Protein AF-A0A2V6UB58-F1 (afdb_monomer)

Foldseek 3Di:
DDDDDDDDDDDDDDDDDDDDDDDDDDDDDPDDPPDDPPFQKAKEKEKELPAAAWAWAAQDAPHHTDTAHSVRLQVSVVVVCVVVVNVLRYHGYYDDQPPRDHHDGKMKMFMFGDADVPGDGDPDTPDMDICDVNQNVDNHSCCSVPVRRPPDPPPPPPDD

Secondary structure (DSSP, 8-state):
----------------------------------PPP---EEEEEEE-SSS---EEEESSTTSPEEEE-HHHHHHHHHHHHHHHT-TTTEEEEES--S--SSS---EEEEEEEPPPTTSPPP-S-SEEEEESS-GGGSS-TTHHHHTTS-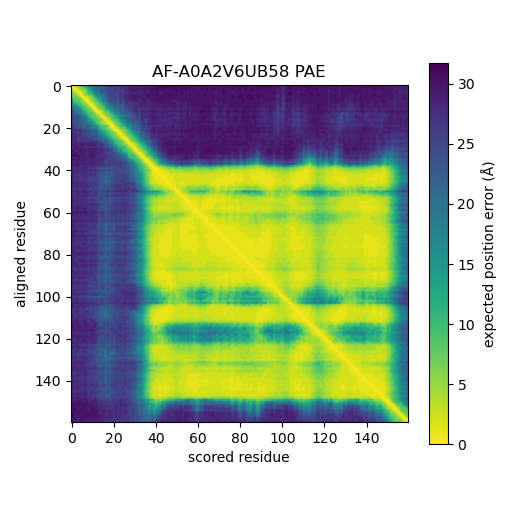----------

pLDDT: mean 75.87, std 22.4, range [31.67, 98.25]

Mean predicted aligned error: 14.1 Å

Radius of gyration: 22.89 Å; Cα contacts (8 Å, |Δi|>4): 238; chains: 1; bounding box: 50×67×71 Å

Nearest PDB structures (foldseek):
  8i78-assembly1_A  TM=2.730E-01  e=4.640E+00  Proteus vulgaris
  5fi9-assembly1_A  TM=2.534E-01  e=8.918E+00  Mus musculus

Sequence (160 aa):
MGGHVGAAFTTRVIEERHDSFGARRASGGVGGHVGAPHVERRLVVTVCPRERGAVVLPVERGGRAARLDAAGVLAALRALVARRGLDDRVHVRDGCAGGCWGAGPNVDVRVYAVATPGERADHVALAWKTYVYSLPTLASLADVIDENLPRARATRRRGR

Structure (mmCIF, N/CA/C/O backbone):
data_AF-A0A2V6UB58-F1
#
_entry.id   AF-A0A2V6UB58-F1
#
loop_
_atom_site.group_PDB
_atom_site.id
_atom_site.type_symbol
_atom_site.label_atom_id
_atom_site.label_alt_id
_atom_site.label_comp_id
_atom_site.label_asym_id
_atom_site.label_entity_id
_atom_site.label_seq_id
_atom_site.pdbx_PDB_ins_code
_atom_site.Cartn_x
_atom_site.Cartn_y
_atom_site.Cartn_z
_atom_site.occupancy
_atom_site.B_iso_or_equiv
_atom_site.auth_seq_id
_atom_site.auth_comp_id
_atom_site.auth_asym_id
_atom_site.auth_atom_id
_atom_site.pdbx_PDB_model_num
ATOM 1 N N . MET A 1 1 ? 28.012 52.882 -32.104 1.00 39.16 1 MET A N 1
ATOM 2 C CA . MET A 1 1 ? 28.071 52.950 -30.625 1.00 39.16 1 MET A CA 1
ATOM 3 C C . MET A 1 1 ? 26.654 52.750 -30.112 1.00 39.16 1 MET A C 1
ATOM 5 O O . MET A 1 1 ? 25.784 53.412 -30.646 1.00 39.16 1 MET A O 1
ATOM 9 N N . GLY A 1 2 ? 26.311 51.868 -29.180 1.00 38.09 2 GLY A N 1
ATOM 10 C CA . GLY A 1 2 ? 27.062 50.917 -28.362 1.00 38.09 2 GLY A CA 1
ATOM 11 C C . GLY A 1 2 ? 26.133 49.741 -28.018 1.00 38.09 2 GLY A C 1
ATOM 12 O O . GLY A 1 2 ? 24.915 49.872 -28.105 1.00 38.09 2 GLY A O 1
ATOM 13 N N . GLY A 1 3 ? 26.721 48.578 -27.742 1.00 37.03 3 GLY A N 1
ATOM 14 C CA . GLY A 1 3 ? 26.004 47.322 -27.535 1.00 37.03 3 GLY A CA 1
ATOM 15 C C . GLY A 1 3 ? 25.755 46.980 -26.069 1.00 37.03 3 GLY A C 1
ATOM 16 O O . GLY A 1 3 ? 26.371 47.550 -25.173 1.00 37.03 3 GLY A O 1
ATOM 17 N N . HIS A 1 4 ? 24.911 45.970 -25.857 1.00 33.88 4 HIS A N 1
ATOM 18 C CA . HIS A 1 4 ? 24.774 45.271 -24.582 1.00 33.88 4 HIS A CA 1
ATOM 19 C C . HIS A 1 4 ? 24.902 43.758 -24.808 1.00 33.88 4 HIS A C 1
ATOM 21 O O . HIS A 1 4 ? 23.979 43.064 -25.218 1.00 33.88 4 HIS A O 1
ATOM 27 N N . VAL A 1 5 ? 26.155 43.341 -24.626 1.00 37.28 5 VAL A N 1
ATOM 28 C CA . VAL A 1 5 ? 26.727 42.064 -24.175 1.00 37.28 5 VAL A CA 1
ATOM 29 C C . VAL A 1 5 ? 25.728 41.034 -23.616 1.00 37.28 5 VAL A C 1
ATOM 31 O O . VAL A 1 5 ? 24.940 41.341 -22.727 1.00 37.28 5 VAL A O 1
ATOM 34 N N . GLY A 1 6 ? 25.822 39.790 -24.105 1.00 37.66 6 GLY A N 1
ATOM 35 C CA . GLY A 1 6 ? 25.056 38.635 -23.625 1.00 37.66 6 GLY A CA 1
ATOM 36 C C . GLY A 1 6 ? 25.651 37.924 -22.401 1.00 37.66 6 GLY A C 1
ATOM 37 O O . GLY A 1 6 ? 26.820 38.109 -22.082 1.00 37.66 6 GLY A O 1
ATOM 38 N N . ALA A 1 7 ? 24.832 37.086 -21.755 1.00 32.03 7 ALA A N 1
ATOM 39 C CA . ALA A 1 7 ? 25.159 35.976 -20.837 1.00 32.03 7 ALA A CA 1
ATOM 40 C C . ALA A 1 7 ? 23.820 35.433 -20.290 1.00 32.03 7 ALA A C 1
ATOM 42 O O . ALA A 1 7 ? 22.883 36.205 -20.141 1.00 32.03 7 ALA A O 1
ATOM 43 N N . ALA A 1 8 ? 23.587 34.184 -19.902 1.00 31.67 8 ALA A N 1
ATOM 44 C CA . ALA A 1 8 ? 24.196 32.871 -20.063 1.00 31.67 8 ALA A CA 1
ATOM 45 C C . ALA A 1 8 ? 23.112 31.896 -19.546 1.00 31.67 8 ALA A C 1
ATOM 47 O O . ALA A 1 8 ? 22.356 32.229 -18.631 1.00 31.67 8 ALA A O 1
ATOM 48 N N . PHE A 1 9 ? 23.029 30.701 -20.126 1.00 43.06 9 PHE A N 1
ATOM 49 C CA . PHE A 1 9 ? 22.252 29.580 -19.592 1.00 43.06 9 PHE A CA 1
ATOM 50 C C . PHE A 1 9 ? 22.509 29.396 -18.088 1.00 43.06 9 PHE A C 1
ATOM 52 O O . PHE A 1 9 ? 23.662 29.217 -17.710 1.00 43.06 9 PHE A O 1
ATOM 59 N N . THR A 1 10 ? 21.467 29.314 -17.253 1.00 33.38 10 THR A N 1
ATOM 60 C CA . THR A 1 10 ? 21.535 28.528 -16.010 1.00 33.38 10 THR A CA 1
ATOM 61 C C . THR A 1 10 ? 20.198 27.845 -15.718 1.00 33.38 10 THR A C 1
ATOM 63 O O . THR A 1 10 ? 19.165 28.465 -15.492 1.00 33.38 10 THR A O 1
ATOM 66 N N . THR A 1 11 ? 20.242 26.518 -15.728 1.00 45.06 11 THR A N 1
ATOM 67 C CA . THR A 1 11 ? 19.356 25.641 -14.966 1.00 45.06 11 THR A CA 1
ATOM 68 C C . THR A 1 11 ? 19.629 25.855 -13.475 1.00 45.06 11 THR A C 1
ATOM 70 O O . THR A 1 11 ? 20.804 25.846 -13.105 1.00 45.06 11 THR A O 1
ATOM 73 N N . ARG A 1 12 ? 18.615 25.943 -12.605 1.00 40.44 12 ARG A N 1
ATOM 74 C CA . ARG A 1 12 ? 18.724 25.418 -11.229 1.00 40.44 12 ARG A CA 1
ATOM 75 C C . ARG A 1 12 ? 17.371 25.327 -10.527 1.00 40.44 12 ARG A C 1
ATOM 77 O O . ARG A 1 12 ? 16.623 26.290 -10.422 1.00 40.44 12 ARG A O 1
ATOM 84 N N . VAL A 1 13 ? 17.120 24.101 -10.085 1.00 37.72 13 VAL A N 1
ATOM 85 C CA . VAL A 1 13 ? 16.117 23.636 -9.130 1.00 37.72 13 VAL A CA 1
ATOM 86 C C . VAL A 1 13 ? 16.121 24.524 -7.887 1.00 37.72 13 VAL A C 1
ATOM 88 O O . VAL A 1 13 ? 17.184 24.863 -7.372 1.00 37.72 13 VAL A O 1
ATOM 91 N N . ILE A 1 14 ? 14.932 24.889 -7.416 1.00 38.91 14 ILE A N 1
ATOM 92 C CA . ILE A 1 14 ? 14.745 25.654 -6.184 1.00 38.91 14 ILE A CA 1
ATOM 93 C C . ILE A 1 14 ? 14.665 24.637 -5.038 1.00 38.91 14 ILE A C 1
ATOM 95 O O . ILE A 1 14 ? 13.638 23.986 -4.850 1.00 38.91 14 ILE A O 1
ATOM 99 N N . GLU A 1 15 ? 15.783 24.453 -4.340 1.00 38.44 15 GLU A N 1
ATOM 100 C CA . GLU A 1 15 ? 15.888 23.736 -3.068 1.00 38.44 15 GLU A CA 1
ATOM 101 C C . GLU A 1 15 ? 15.682 24.712 -1.894 1.00 38.44 15 GLU A C 1
ATOM 103 O O . GLU A 1 15 ? 16.119 25.857 -1.951 1.00 38.44 15 GLU A O 1
ATOM 108 N N . GLU A 1 16 ? 15.012 24.192 -0.860 1.00 44.22 16 GLU A N 1
ATOM 109 C CA . GLU A 1 16 ? 15.058 24.549 0.566 1.00 44.22 16 GLU A CA 1
ATOM 110 C C . GLU A 1 16 ? 14.716 25.983 1.024 1.00 44.22 16 GLU A C 1
ATOM 112 O O . GLU A 1 16 ? 15.401 26.965 0.757 1.00 44.22 16 GLU A O 1
ATOM 117 N N . ARG A 1 17 ? 13.701 26.060 1.897 1.00 51.88 17 ARG A N 1
ATOM 118 C CA . ARG A 1 17 ? 13.599 27.108 2.917 1.00 51.88 17 ARG A CA 1
ATOM 119 C C . ARG A 1 17 ? 13.285 26.477 4.273 1.00 51.88 17 ARG A C 1
ATOM 121 O O . ARG A 1 17 ? 12.123 26.242 4.602 1.00 51.88 17 ARG A O 1
ATOM 128 N N . HIS A 1 18 ? 14.332 26.220 5.052 1.00 56.31 18 HIS A N 1
ATOM 129 C CA . HIS A 1 18 ? 14.255 26.121 6.506 1.00 56.31 18 HIS A CA 1
ATOM 130 C C . HIS A 1 18 ? 14.436 27.522 7.100 1.00 56.31 18 HIS A C 1
ATOM 132 O O . HIS A 1 18 ? 15.482 28.130 6.920 1.00 56.31 18 HIS A O 1
ATOM 138 N N . ASP A 1 19 ? 13.441 28.005 7.843 1.00 45.50 19 ASP A N 1
ATOM 139 C CA . ASP A 1 19 ? 13.571 29.142 8.763 1.00 45.50 19 ASP A CA 1
ATOM 140 C C . ASP A 1 19 ? 12.802 28.775 10.051 1.00 45.50 19 ASP A C 1
ATOM 142 O O . ASP A 1 19 ? 11.604 28.520 9.986 1.00 45.50 19 ASP A O 1
ATOM 146 N N . SER A 1 20 ? 13.430 28.482 11.198 1.00 54.41 20 SER A N 1
ATOM 147 C CA . SER A 1 20 ? 14.262 29.317 12.096 1.00 54.41 20 SER A CA 1
ATOM 148 C C . SER A 1 20 ? 13.443 29.992 13.210 1.00 54.41 20 SER A C 1
ATOM 150 O O . SER A 1 20 ? 12.868 31.038 12.967 1.00 54.41 20 SER A O 1
ATOM 152 N N . PHE A 1 21 ? 13.453 29.426 14.431 1.00 50.03 21 PHE A N 1
ATOM 153 C CA . PHE A 1 21 ? 13.268 30.060 15.765 1.00 50.03 21 PHE A CA 1
ATOM 154 C C . PHE A 1 21 ? 13.668 28.984 16.808 1.00 50.03 21 PHE A C 1
ATOM 156 O O . PHE A 1 21 ? 13.161 27.874 16.746 1.00 50.03 21 PHE A O 1
ATOM 163 N N . GLY A 1 22 ? 14.593 29.115 17.761 1.00 44.69 22 GLY A N 1
ATOM 164 C CA . GLY A 1 22 ? 15.173 30.275 18.425 1.00 44.69 22 GLY A CA 1
ATOM 165 C C . GLY A 1 22 ? 14.910 30.161 19.934 1.00 44.69 22 GLY A C 1
ATOM 166 O O . GLY A 1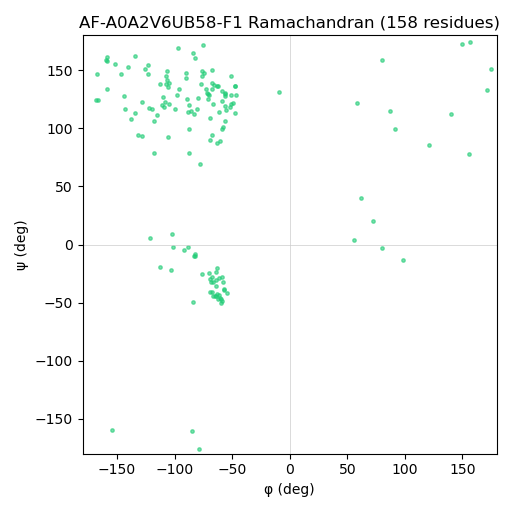 22 ? 13.906 30.687 20.380 1.00 44.69 22 GLY A O 1
ATOM 167 N N . ALA A 1 23 ? 15.761 29.449 20.695 1.00 37.03 23 ALA A N 1
ATOM 168 C CA . ALA A 1 23 ? 16.077 29.692 22.121 1.00 37.03 23 ALA A CA 1
ATOM 169 C C . ALA A 1 23 ? 16.919 28.546 22.719 1.00 37.03 23 ALA A C 1
ATOM 171 O O . ALA A 1 23 ? 16.594 27.369 22.572 1.00 37.03 23 ALA A O 1
ATOM 172 N N . ARG A 1 24 ? 17.994 28.888 23.443 1.00 44.53 24 ARG A N 1
ATOM 173 C CA . ARG A 1 24 ? 18.740 27.964 24.311 1.00 44.53 24 ARG A CA 1
ATOM 174 C C . ARG A 1 24 ? 18.405 28.256 25.781 1.00 44.53 24 ARG A C 1
ATOM 176 O O . ARG A 1 24 ? 18.461 29.412 26.179 1.00 44.53 24 ARG A O 1
ATOM 183 N N . ARG A 1 25 ? 18.242 27.159 26.543 1.00 42.12 25 ARG A N 1
ATOM 184 C CA . ARG A 1 25 ? 18.275 26.957 28.017 1.00 42.12 25 ARG A CA 1
ATOM 185 C C . ARG A 1 25 ? 16.974 27.156 28.816 1.00 42.12 25 ARG A C 1
ATOM 187 O O . ARG A 1 25 ? 16.565 28.276 29.068 1.00 42.12 25 ARG A O 1
ATOM 194 N N . ALA A 1 26 ? 16.494 26.055 29.404 1.00 35.09 26 ALA A N 1
ATOM 195 C CA . ALA A 1 26 ? 16.531 25.832 30.856 1.00 35.09 26 ALA A CA 1
ATOM 196 C C . ALA A 1 26 ? 16.412 24.325 31.162 1.00 35.09 26 ALA A C 1
ATOM 198 O O . ALA A 1 26 ? 15.587 23.625 30.581 1.00 35.09 26 ALA A O 1
ATOM 199 N N . SER A 1 27 ? 17.272 23.825 32.049 1.00 54.00 27 SER A N 1
ATOM 200 C CA . SER A 1 27 ? 17.161 22.497 32.654 1.00 54.00 27 SER A CA 1
ATOM 201 C C . SER A 1 27 ? 15.930 22.452 33.562 1.00 54.00 27 SER A C 1
ATOM 203 O O . SER A 1 27 ? 15.761 23.350 34.382 1.00 54.00 27 SER A O 1
ATOM 205 N N . GLY A 1 28 ? 15.119 21.399 33.468 1.00 44.44 28 GLY A N 1
ATOM 206 C CA . GLY A 1 28 ? 14.049 21.133 34.432 1.00 44.44 28 GLY A CA 1
ATOM 207 C C . GLY A 1 28 ? 12.777 20.628 33.769 1.00 44.44 28 GLY A C 1
ATOM 208 O O . GLY A 1 28 ? 12.106 21.362 33.056 1.00 44.44 28 GLY A O 1
ATOM 209 N N . GLY A 1 29 ? 12.440 19.366 34.021 1.00 37.75 29 GLY A N 1
ATOM 210 C CA . GLY A 1 29 ? 11.173 18.798 33.581 1.00 37.75 29 GLY A CA 1
ATOM 211 C C . GLY A 1 29 ? 11.239 17.289 33.445 1.00 37.75 29 GLY A C 1
ATOM 212 O O . GLY A 1 29 ? 11.332 16.761 32.343 1.00 37.75 29 GLY A O 1
ATOM 213 N N . VAL A 1 30 ? 11.178 16.590 34.576 1.00 53.44 30 VAL A N 1
ATOM 214 C CA . VAL A 1 30 ? 10.763 15.187 34.630 1.00 53.44 30 VAL A CA 1
ATOM 215 C C . VAL A 1 30 ? 9.329 15.093 34.096 1.00 53.44 30 VAL A C 1
ATOM 217 O O . VAL A 1 30 ? 8.359 15.258 34.822 1.00 53.44 30 VAL A O 1
ATOM 220 N N . GLY A 1 31 ? 9.189 14.910 32.788 1.00 37.88 31 GLY A N 1
ATOM 221 C CA . GLY A 1 31 ? 7.903 14.798 32.109 1.00 37.88 31 GLY A CA 1
ATOM 222 C C . GLY A 1 31 ? 7.793 13.433 31.466 1.00 37.88 31 GLY A C 1
ATOM 223 O O . GLY A 1 31 ? 8.015 13.294 30.263 1.00 37.88 31 GLY A O 1
ATOM 224 N N . GLY A 1 32 ? 7.487 12.416 32.277 1.00 44.00 32 GLY A N 1
ATOM 225 C CA . GLY A 1 32 ? 7.063 11.118 31.770 1.00 44.00 32 GLY A CA 1
ATOM 226 C C . GLY A 1 32 ? 5.968 11.351 30.740 1.00 44.00 32 GLY A C 1
ATOM 227 O O . GLY A 1 32 ? 4.977 12.018 31.025 1.00 44.00 32 GLY A O 1
ATOM 228 N N . HIS A 1 33 ? 6.193 10.879 29.518 1.00 43.94 33 HIS A N 1
ATOM 229 C CA . HIS A 1 33 ? 5.215 10.995 28.454 1.00 43.94 33 HIS A CA 1
ATOM 230 C C . HIS A 1 33 ? 4.054 10.100 28.880 1.00 43.94 33 HIS A C 1
ATOM 232 O O . HIS A 1 33 ? 4.103 8.879 28.718 1.00 43.94 33 HIS A O 1
ATOM 238 N N . VAL A 1 34 ? 3.055 10.698 29.530 1.00 47.44 34 VAL A N 1
ATOM 239 C CA . VAL A 1 34 ? 1.748 10.090 29.737 1.00 47.44 34 VAL A CA 1
ATOM 240 C C . VAL A 1 34 ? 1.261 9.798 28.330 1.00 47.44 34 VAL A C 1
ATOM 242 O O . VAL A 1 34 ? 0.950 10.716 27.574 1.00 47.44 34 VAL A O 1
ATOM 245 N N . GLY A 1 35 ? 1.381 8.528 27.939 1.00 42.50 35 GLY A N 1
ATOM 246 C CA . GLY A 1 35 ? 1.158 8.086 26.575 1.00 42.50 35 GLY A CA 1
ATOM 247 C C . GLY A 1 35 ? -0.197 8.587 26.116 1.00 42.50 35 GLY A C 1
ATOM 248 O O . GLY A 1 35 ? -1.214 8.234 26.714 1.00 42.50 35 GLY A O 1
ATOM 249 N N . ALA A 1 36 ? -0.200 9.419 25.073 1.00 44.38 36 ALA A N 1
ATOM 250 C CA . ALA A 1 36 ? -1.422 9.721 24.352 1.00 44.38 36 ALA A CA 1
ATOM 251 C C . ALA A 1 36 ? -2.129 8.385 24.062 1.00 44.38 36 ALA A C 1
ATOM 253 O O . ALA A 1 36 ? -1.439 7.412 23.721 1.00 44.38 36 ALA A O 1
ATOM 254 N N . PRO A 1 37 ? -3.458 8.291 24.243 1.00 49.25 37 PRO A N 1
ATOM 255 C CA . PRO A 1 37 ? -4.178 7.061 23.961 1.00 49.25 37 PRO A CA 1
ATOM 256 C C . PRO A 1 37 ? -3.800 6.609 22.553 1.00 49.25 37 PRO A C 1
ATOM 258 O O . PRO A 1 37 ? -3.921 7.360 21.585 1.00 49.25 37 PRO A O 1
ATOM 261 N N . HIS A 1 38 ? -3.246 5.401 22.454 1.00 58.94 38 HIS A N 1
ATOM 262 C CA . HIS A 1 38 ? -2.916 4.804 21.173 1.00 58.94 38 HIS A CA 1
ATOM 263 C C . HIS A 1 38 ? -4.248 4.486 20.496 1.00 58.94 38 HIS A C 1
ATOM 265 O O . HIS A 1 38 ? -4.815 3.421 20.719 1.00 58.94 38 HIS A O 1
ATOM 271 N N . VAL A 1 39 ? -4.775 5.443 19.733 1.00 70.19 39 VAL A N 1
ATOM 272 C CA . VAL A 1 39 ? -5.994 5.253 18.950 1.00 70.19 39 VAL A CA 1
ATOM 273 C C . VAL A 1 39 ? -5.741 4.088 17.997 1.00 70.19 39 VAL A C 1
ATOM 275 O O . VAL A 1 39 ? -4.762 4.095 17.243 1.00 70.19 39 VAL A O 1
ATOM 278 N N . GLU A 1 40 ? -6.594 3.069 18.077 1.00 84.00 40 GLU A N 1
ATOM 279 C CA . GLU A 1 40 ? -6.640 1.960 17.127 1.00 84.00 40 GLU A CA 1
ATOM 280 C C . GLU A 1 40 ? -6.708 2.537 15.706 1.00 84.00 40 GLU A C 1
ATOM 282 O O . GLU A 1 40 ? -7.515 3.422 15.424 1.00 84.00 40 GLU A O 1
ATOM 287 N N . ARG A 1 41 ? -5.822 2.088 14.810 1.00 88.38 41 ARG A N 1
ATOM 288 C CA . ARG A 1 41 ? -5.697 2.656 13.458 1.00 88.38 41 ARG A CA 1
ATOM 289 C C . ARG A 1 41 ? -6.243 1.712 12.399 1.00 88.38 41 ARG A C 1
ATOM 291 O O . ARG A 1 41 ? -5.921 0.518 12.422 1.00 88.38 41 ARG A O 1
ATOM 298 N N . ARG A 1 42 ? -6.970 2.293 11.443 1.00 92.62 42 ARG A N 1
ATOM 299 C CA . ARG A 1 42 ? -7.374 1.686 10.173 1.00 92.62 42 ARG A CA 1
ATOM 300 C C . ARG A 1 42 ? -6.670 2.391 9.015 1.00 92.62 42 ARG A C 1
ATOM 302 O O . ARG A 1 42 ? -6.578 3.614 8.995 1.00 92.62 42 ARG A O 1
ATOM 309 N N . LEU A 1 43 ? -6.197 1.628 8.039 1.00 95.25 43 LEU A N 1
ATOM 310 C CA . LEU A 1 43 ? -5.557 2.121 6.827 1.00 95.25 43 LEU A CA 1
ATOM 311 C C . LEU A 1 43 ? -6.480 1.975 5.620 1.00 95.25 43 LEU A C 1
ATOM 313 O O . LEU A 1 43 ? -7.149 0.955 5.447 1.00 95.25 43 LEU A O 1
ATOM 317 N N . VAL A 1 44 ? -6.436 2.971 4.742 1.00 96.06 44 VAL A N 1
ATOM 318 C CA . VAL A 1 44 ? -6.892 2.854 3.356 1.00 96.06 44 VAL A CA 1
ATOM 319 C C . VAL A 1 44 ? -5.675 3.032 2.462 1.00 96.06 44 VAL A C 1
ATOM 321 O O . VAL A 1 44 ? -5.113 4.123 2.384 1.00 96.06 44 VAL A O 1
ATOM 324 N N . VAL A 1 45 ? -5.268 1.951 1.803 1.00 96.75 45 VAL A N 1
ATOM 325 C CA . VAL A 1 45 ? -4.132 1.922 0.879 1.00 96.75 45 VAL A CA 1
ATOM 326 C C . VAL A 1 45 ? -4.673 1.997 -0.545 1.00 96.75 45 VAL A C 1
ATOM 328 O O . VAL A 1 45 ? -5.411 1.114 -0.982 1.00 96.75 45 VAL A O 1
ATOM 331 N N . THR A 1 46 ? -4.341 3.066 -1.262 1.00 96.38 46 THR A N 1
ATOM 332 C CA . THR A 1 46 ? -4.782 3.310 -2.639 1.00 96.38 46 THR A CA 1
ATOM 333 C C . THR A 1 46 ? -3.599 3.156 -3.589 1.00 96.38 46 THR A C 1
ATOM 335 O O . THR A 1 46 ? -2.629 3.904 -3.496 1.00 96.38 46 THR A O 1
ATOM 338 N N . VAL A 1 47 ? -3.683 2.203 -4.516 1.00 95.06 47 VAL A N 1
ATOM 339 C CA . VAL A 1 47 ? -2.664 1.969 -5.550 1.00 95.06 47 VAL A CA 1
ATOM 340 C C . VAL A 1 47 ? -3.096 2.642 -6.847 1.00 95.06 47 VAL A C 1
ATOM 342 O O . VAL A 1 47 ? -4.217 2.428 -7.310 1.00 95.06 47 VAL A O 1
ATOM 345 N N . CYS A 1 48 ? -2.218 3.441 -7.451 1.00 92.25 48 CYS A N 1
ATOM 346 C CA . CYS A 1 48 ? -2.534 4.151 -8.686 1.00 92.25 48 CYS A CA 1
ATOM 347 C C . CYS A 1 48 ? -2.277 3.298 -9.938 1.00 92.25 48 CYS A C 1
ATOM 349 O O . CYS A 1 48 ? -1.116 3.020 -10.238 1.00 92.25 48 CYS A O 1
ATOM 351 N N . PRO A 1 49 ? -3.313 2.942 -10.727 1.00 87.25 49 PRO A N 1
ATOM 352 C CA . PRO A 1 49 ? -3.138 2.179 -11.964 1.00 87.25 49 PRO A CA 1
ATOM 353 C C . PRO A 1 49 ? -2.757 3.047 -13.173 1.00 87.25 49 PRO A C 1
ATOM 355 O O . PRO A 1 49 ? -2.461 2.515 -14.239 1.00 87.25 49 PRO A O 1
ATOM 358 N N . ARG A 1 50 ? -2.825 4.382 -13.052 1.00 84.69 50 ARG A N 1
ATOM 359 C CA . ARG A 1 50 ? -2.684 5.300 -14.199 1.00 84.69 50 ARG A CA 1
ATOM 360 C C . ARG A 1 50 ? -1.249 5.467 -14.670 1.00 84.69 50 ARG A C 1
ATOM 362 O O . ARG A 1 50 ? -1.017 5.812 -15.825 1.00 84.69 50 ARG A O 1
ATOM 369 N N . GLU A 1 51 ? -0.299 5.257 -13.775 1.00 76.88 51 GLU A N 1
ATOM 370 C CA . GLU A 1 51 ? 1.110 5.426 -14.077 1.00 76.88 51 GLU A CA 1
ATOM 371 C C . GLU A 1 51 ? 1.685 4.119 -14.610 1.00 76.88 51 GLU A C 1
ATOM 373 O O . GLU A 1 51 ? 1.585 3.064 -13.983 1.00 76.88 51 GLU A O 1
ATOM 378 N N . ARG A 1 52 ? 2.299 4.193 -15.791 1.00 79.19 52 ARG A N 1
ATOM 379 C CA . ARG A 1 52 ? 3.001 3.054 -16.381 1.00 79.19 52 ARG A CA 1
ATOM 380 C C . ARG A 1 52 ? 4.347 2.893 -15.685 1.00 79.19 52 ARG A C 1
ATOM 382 O O . ARG A 1 52 ? 5.037 3.878 -15.448 1.00 79.19 52 ARG A O 1
ATOM 389 N N . GLY A 1 53 ? 4.733 1.660 -15.397 1.00 87.12 53 GLY A N 1
ATOM 390 C CA . GLY A 1 53 ? 5.994 1.366 -14.728 1.00 87.12 53 GLY A CA 1
ATOM 391 C C . GLY A 1 53 ? 5.894 0.106 -13.886 1.00 87.12 53 GLY A C 1
ATOM 392 O O . GLY A 1 53 ? 4.823 -0.488 -13.749 1.00 87.12 53 GLY A O 1
ATOM 393 N N . ALA A 1 54 ? 7.035 -0.328 -13.369 1.00 91.81 54 ALA A N 1
ATOM 394 C CA . ALA A 1 54 ? 7.107 -1.445 -12.449 1.00 91.81 54 ALA A CA 1
ATOM 395 C C . ALA A 1 54 ? 8.242 -1.216 -11.457 1.00 91.81 54 ALA A C 1
ATOM 397 O O . ALA A 1 54 ? 9.285 -0.665 -11.807 1.00 91.81 54 ALA A O 1
ATOM 398 N N . VAL A 1 55 ? 8.044 -1.700 -10.241 1.00 92.75 55 VAL A N 1
ATOM 399 C CA . VAL A 1 55 ? 9.033 -1.682 -9.165 1.00 92.75 55 VAL A CA 1
ATOM 400 C C . VAL A 1 55 ? 9.567 -3.092 -8.951 1.00 92.75 55 VAL A C 1
ATOM 402 O O . VAL A 1 55 ? 8.862 -4.070 -9.199 1.00 92.75 55 VAL A O 1
ATOM 405 N N . VAL A 1 56 ? 10.821 -3.213 -8.520 1.00 95.31 56 VAL A N 1
ATOM 406 C CA . VAL A 1 56 ? 11.441 -4.504 -8.202 1.00 95.31 56 VAL A CA 1
ATOM 407 C C . VAL A 1 56 ? 11.807 -4.508 -6.730 1.00 95.31 56 VAL A C 1
ATOM 409 O O . VAL A 1 56 ? 12.748 -3.841 -6.320 1.00 95.31 56 VAL A O 1
ATOM 412 N N . LEU A 1 57 ? 11.036 -5.245 -5.941 1.00 95.94 57 LEU A N 1
ATOM 413 C CA . LEU A 1 57 ? 11.215 -5.376 -4.497 1.00 95.94 57 LEU A CA 1
ATOM 414 C C . LEU A 1 57 ? 10.528 -6.660 -4.014 1.00 95.94 57 LEU A C 1
ATOM 416 O O . LEU A 1 57 ? 9.655 -7.191 -4.711 1.00 95.94 57 LEU A O 1
ATOM 420 N N . PRO A 1 58 ? 10.910 -7.216 -2.857 1.00 97.12 58 PRO A N 1
ATOM 421 C CA . PRO A 1 58 ? 10.200 -8.357 -2.305 1.00 97.12 58 PRO A CA 1
ATOM 422 C C . PRO A 1 58 ? 8.868 -7.918 -1.678 1.00 97.12 58 PRO A C 1
ATOM 424 O O . PRO A 1 58 ? 8.741 -6.815 -1.145 1.00 97.12 58 PRO A O 1
ATOM 427 N N . VAL A 1 59 ? 7.860 -8.796 -1.712 1.00 96.75 59 VAL A N 1
ATOM 428 C CA . VAL A 1 59 ? 6.563 -8.517 -1.064 1.00 96.75 59 VAL A CA 1
ATOM 429 C C . VAL A 1 59 ? 6.717 -8.472 0.458 1.00 96.75 59 VAL A C 1
ATOM 431 O O . VAL A 1 59 ? 6.161 -7.598 1.115 1.00 96.7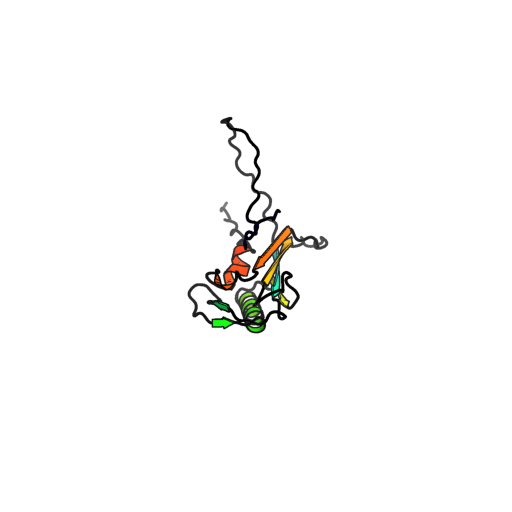5 59 VAL A O 1
ATOM 434 N N . GLU A 1 60 ? 7.516 -9.381 1.012 1.00 95.56 60 GLU A N 1
ATOM 435 C CA . GLU A 1 60 ? 7.848 -9.442 2.435 1.00 95.56 60 GLU A CA 1
ATOM 436 C C . GLU A 1 60 ? 9.360 -9.451 2.631 1.00 95.56 60 GLU A C 1
ATOM 438 O O . GLU A 1 60 ? 10.110 -9.928 1.778 1.00 95.56 60 GLU A O 1
ATOM 443 N N . ARG A 1 61 ? 9.813 -8.928 3.771 1.00 91.75 61 ARG A N 1
ATOM 444 C CA . ARG A 1 61 ? 11.235 -8.838 4.105 1.00 91.75 61 ARG A CA 1
ATOM 445 C C . ARG A 1 61 ? 11.907 -10.216 4.053 1.00 91.75 61 ARG A C 1
ATOM 447 O O . ARG A 1 61 ? 11.411 -11.173 4.636 1.00 91.75 61 ARG A O 1
ATOM 454 N N . GLY A 1 62 ? 13.044 -10.296 3.361 1.00 91.06 62 GLY A N 1
ATOM 455 C CA . GLY A 1 62 ? 13.789 -11.545 3.153 1.00 91.06 62 GLY A CA 1
ATOM 456 C C . GLY A 1 62 ? 13.239 -12.445 2.038 1.00 91.06 62 GLY A C 1
ATOM 457 O O . GLY A 1 62 ? 13.842 -13.472 1.742 1.00 91.06 62 GLY A O 1
ATOM 458 N N . GLY A 1 63 ? 12.124 -12.072 1.399 1.00 92.69 63 GLY A N 1
ATOM 459 C CA . GLY A 1 63 ? 11.593 -12.770 0.230 1.00 92.69 63 GLY A CA 1
ATOM 460 C C . GLY A 1 63 ? 12.378 -12.487 -1.055 1.00 92.69 63 GLY A C 1
ATOM 461 O O . GLY A 1 63 ? 13.225 -11.595 -1.119 1.00 92.69 63 GLY A O 1
ATOM 462 N N . ARG A 1 64 ? 12.062 -13.228 -2.124 1.00 95.00 64 ARG A N 1
ATOM 463 C CA . ARG A 1 64 ? 12.611 -12.963 -3.461 1.00 95.00 64 ARG A CA 1
ATOM 464 C C . ARG A 1 64 ? 11.977 -11.699 -4.046 1.00 95.00 64 ARG A C 1
ATOM 466 O O . ARG A 1 64 ? 10.756 -11.551 -4.021 1.00 95.00 64 ARG A O 1
ATOM 473 N N . ALA A 1 65 ? 12.804 -10.817 -4.604 1.00 95.50 65 ALA A N 1
ATOM 474 C CA . ALA A 1 65 ? 12.317 -9.640 -5.310 1.00 95.50 65 ALA A CA 1
ATOM 475 C C . ALA A 1 65 ? 11.493 -10.040 -6.543 1.00 95.50 65 ALA A C 1
ATOM 477 O O . ALA A 1 65 ? 11.884 -10.929 -7.305 1.00 95.50 65 ALA A O 1
ATOM 478 N N . ALA A 1 66 ? 10.362 -9.367 -6.735 1.00 94.50 66 ALA A N 1
ATOM 479 C CA . ALA A 1 66 ? 9.486 -9.544 -7.883 1.00 94.50 66 ALA A CA 1
ATOM 480 C C . ALA A 1 66 ? 9.309 -8.205 -8.600 1.00 94.50 66 ALA A C 1
ATOM 482 O O . ALA A 1 66 ? 9.295 -7.151 -7.965 1.00 94.50 66 ALA A O 1
ATOM 483 N N . ARG A 1 67 ? 9.167 -8.252 -9.927 1.00 96.00 67 ARG A N 1
ATOM 484 C CA . ARG A 1 67 ? 8.786 -7.086 -10.724 1.00 96.00 67 ARG A CA 1
ATOM 485 C C . ARG A 1 67 ? 7.272 -6.915 -10.640 1.00 96.00 67 ARG A C 1
ATOM 487 O O . ARG A 1 67 ? 6.541 -7.792 -11.089 1.00 96.00 67 ARG A O 1
ATOM 494 N N . LEU A 1 68 ? 6.822 -5.802 -10.074 1.00 95.44 68 LEU A N 1
ATOM 495 C CA . LEU A 1 68 ? 5.418 -5.508 -9.808 1.00 95.44 68 LEU A CA 1
ATOM 496 C C . LEU A 1 68 ? 5.030 -4.203 -10.503 1.00 95.44 68 LEU A C 1
ATOM 498 O O . LEU A 1 68 ? 5.575 -3.145 -10.195 1.00 95.44 68 LEU A O 1
ATOM 502 N N . ASP A 1 69 ? 4.088 -4.276 -11.438 1.00 94.69 69 ASP A N 1
ATOM 503 C CA . ASP A 1 69 ? 3.360 -3.095 -11.902 1.00 94.69 69 ASP A CA 1
ATOM 504 C C . ASP A 1 69 ? 2.266 -2.708 -10.886 1.00 94.69 69 ASP A C 1
ATOM 506 O O . ASP A 1 69 ? 2.152 -3.305 -9.813 1.00 94.69 69 ASP A O 1
ATOM 510 N N . ALA A 1 70 ? 1.447 -1.702 -11.199 1.00 94.00 70 ALA A N 1
ATOM 511 C CA . ALA A 1 70 ? 0.376 -1.265 -10.304 1.00 94.00 70 ALA A CA 1
ATOM 512 C C . ALA A 1 70 ? -0.619 -2.384 -9.944 1.00 94.00 70 ALA A C 1
ATOM 514 O O . ALA A 1 70 ? -1.037 -2.487 -8.789 1.00 94.00 70 ALA A O 1
ATOM 515 N N . ALA A 1 71 ? -0.974 -3.245 -10.902 1.00 95.25 71 ALA A N 1
ATOM 516 C CA . ALA A 1 71 ? -1.878 -4.365 -10.656 1.00 95.25 71 ALA A CA 1
ATOM 517 C C . ALA A 1 71 ? -1.210 -5.429 -9.771 1.00 95.25 71 ALA A C 1
ATOM 519 O O . ALA A 1 71 ? -1.829 -5.931 -8.831 1.00 95.25 71 ALA A O 1
ATOM 520 N N . GLY A 1 72 ? 0.071 -5.713 -10.015 1.00 96.94 72 GLY A N 1
ATOM 521 C CA . GLY A 1 72 ? 0.890 -6.597 -9.193 1.00 96.94 72 GLY A CA 1
ATOM 522 C C . GLY A 1 72 ? 1.039 -6.094 -7.757 1.00 96.94 72 GLY A C 1
ATOM 523 O O . GLY A 1 72 ? 0.872 -6.872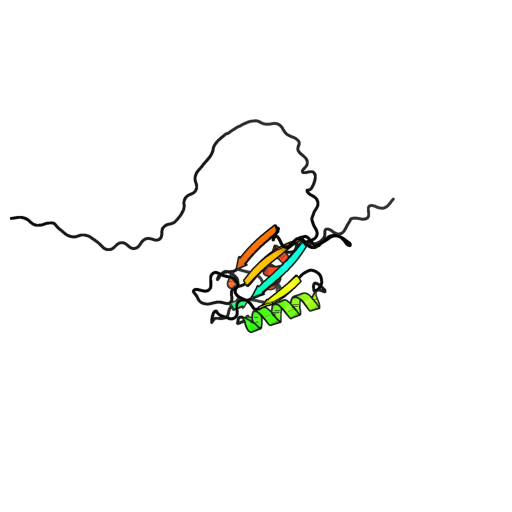 -6.822 1.00 96.94 72 GLY A O 1
ATOM 524 N N . VAL A 1 73 ? 1.279 -4.793 -7.562 1.00 96.38 73 VAL A N 1
ATOM 525 C CA . VAL A 1 73 ? 1.333 -4.164 -6.230 1.00 96.38 73 VAL A CA 1
ATOM 526 C C . VAL A 1 73 ? -0.015 -4.279 -5.517 1.00 96.38 73 VAL A C 1
ATOM 528 O O . VAL A 1 73 ? -0.059 -4.695 -4.359 1.00 96.38 73 VAL A O 1
ATOM 531 N N . LEU A 1 74 ? -1.120 -3.973 -6.204 1.00 97.06 74 LEU A N 1
ATOM 532 C CA . LEU A 1 74 ? -2.472 -4.089 -5.652 1.00 97.06 74 LEU A CA 1
ATOM 533 C C . LEU A 1 74 ? -2.790 -5.523 -5.206 1.00 97.06 74 LEU A C 1
ATOM 535 O O . LEU A 1 74 ? -3.263 -5.735 -4.087 1.00 97.06 74 LEU A O 1
ATOM 539 N N . ALA A 1 75 ? -2.515 -6.508 -6.063 1.00 98.00 75 ALA A N 1
ATOM 540 C CA . ALA A 1 75 ? -2.744 -7.917 -5.767 1.00 98.00 75 ALA A CA 1
ATOM 541 C C . ALA A 1 75 ? -1.861 -8.405 -4.609 1.00 98.00 75 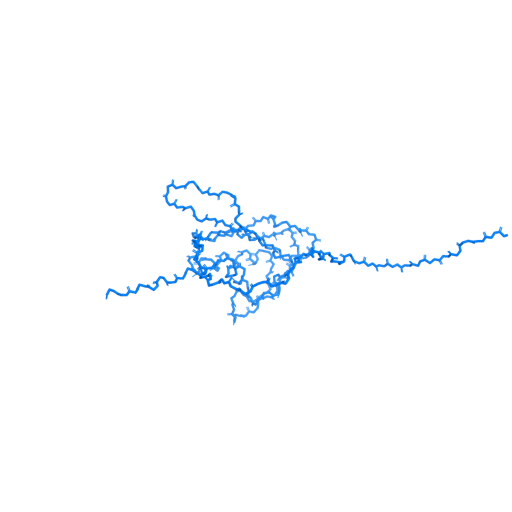ALA A C 1
ATOM 543 O O . ALA A 1 75 ? -2.357 -9.061 -3.693 1.00 98.00 75 ALA A O 1
ATOM 544 N N . ALA A 1 76 ? -0.577 -8.037 -4.609 1.00 97.88 76 ALA A N 1
ATOM 545 C CA . ALA A 1 76 ? 0.360 -8.412 -3.557 1.00 97.88 76 ALA A CA 1
ATOM 546 C C . ALA A 1 76 ? -0.041 -7.832 -2.193 1.00 97.88 76 ALA A C 1
ATOM 548 O O . ALA A 1 76 ? -0.013 -8.556 -1.200 1.00 97.88 76 ALA A O 1
ATOM 549 N N . LEU A 1 77 ? -0.469 -6.565 -2.139 1.00 97.94 77 LEU A N 1
ATOM 550 C CA . LEU A 1 77 ? -0.956 -5.938 -0.908 1.00 97.94 77 LEU A CA 1
ATOM 551 C C . LEU A 1 77 ? -2.243 -6.596 -0.399 1.00 97.94 77 LEU A C 1
ATOM 553 O O . LEU A 1 77 ? -2.328 -6.901 0.786 1.00 97.94 77 LEU A O 1
ATOM 557 N N . ARG A 1 78 ? -3.219 -6.878 -1.274 1.00 98.25 78 ARG A N 1
ATOM 558 C CA . ARG A 1 78 ? -4.448 -7.601 -0.890 1.00 98.25 78 ARG A CA 1
ATOM 559 C C . ARG A 1 78 ? -4.138 -8.993 -0.340 1.00 98.25 78 ARG A C 1
ATOM 561 O O . ARG A 1 78 ? -4.625 -9.354 0.727 1.00 98.25 78 ARG A O 1
ATOM 568 N N . ALA A 1 79 ? -3.279 -9.747 -1.024 1.00 97.88 79 ALA A N 1
ATOM 569 C CA . ALA A 1 79 ? -2.854 -11.068 -0.569 1.00 97.88 79 ALA A CA 1
ATOM 570 C C . ALA A 1 79 ? -2.078 -11.000 0.756 1.00 97.88 79 ALA A C 1
ATOM 572 O O . ALA A 1 79 ? -2.201 -11.890 1.593 1.00 97.88 79 ALA A O 1
ATOM 573 N N . LEU A 1 80 ? -1.273 -9.956 0.965 1.00 97.00 80 LEU A N 1
ATOM 574 C CA . LEU A 1 80 ? -0.553 -9.740 2.216 1.00 97.00 80 LEU A CA 1
ATOM 575 C C . LEU A 1 80 ? -1.507 -9.441 3.378 1.00 97.00 80 LEU A C 1
ATOM 577 O O . LEU A 1 80 ? -1.344 -10.020 4.449 1.00 97.00 80 LEU A O 1
ATOM 581 N N . VAL A 1 81 ? -2.502 -8.578 3.161 1.00 96.94 81 VAL A N 1
ATOM 582 C CA . VAL A 1 81 ? -3.535 -8.244 4.155 1.00 96.94 81 VAL A CA 1
ATOM 583 C C . VAL A 1 81 ? -4.312 -9.491 4.566 1.00 96.94 81 VAL A C 1
ATOM 585 O O . VAL A 1 81 ? -4.351 -9.792 5.758 1.00 96.94 81 VAL A O 1
ATOM 588 N N . ALA A 1 82 ? -4.811 -10.260 3.594 1.00 96.44 82 ALA A N 1
ATOM 589 C CA . ALA A 1 82 ? -5.562 -11.486 3.857 1.00 96.44 82 ALA A CA 1
ATOM 590 C C . ALA A 1 82 ? -4.724 -12.524 4.622 1.00 96.44 82 ALA A C 1
ATOM 592 O O . ALA A 1 82 ? -5.160 -13.074 5.630 1.00 96.44 82 ALA A O 1
ATOM 593 N N . ARG A 1 83 ? -3.469 -12.757 4.204 1.00 96.12 83 ARG A N 1
ATOM 594 C CA . ARG A 1 83 ? -2.568 -13.703 4.894 1.00 96.12 83 ARG A CA 1
ATOM 595 C C . ARG A 1 83 ? -2.224 -13.278 6.321 1.00 96.12 83 ARG A C 1
ATOM 597 O O . ARG A 1 83 ? -1.965 -14.139 7.155 1.00 96.12 83 ARG A O 1
ATOM 604 N N . ARG A 1 84 ? -2.180 -11.970 6.596 1.00 94.62 84 ARG A N 1
ATOM 605 C CA . ARG A 1 84 ? -1.905 -11.421 7.932 1.00 94.62 84 ARG A CA 1
ATOM 606 C C . ARG A 1 84 ? -3.173 -11.239 8.779 1.00 94.62 84 ARG A C 1
ATOM 608 O O . ARG A 1 84 ? -3.041 -10.826 9.928 1.00 94.62 84 ARG A O 1
ATOM 615 N N . GLY A 1 85 ? -4.364 -11.529 8.242 1.00 94.94 85 GLY A N 1
ATOM 616 C CA . GLY A 1 85 ? -5.644 -11.329 8.929 1.00 94.94 85 GLY A CA 1
ATOM 617 C C . GLY A 1 85 ? -5.907 -9.863 9.278 1.00 94.94 85 GLY A C 1
ATOM 618 O O . GLY A 1 85 ? -6.336 -9.556 10.386 1.00 94.94 85 GLY A O 1
ATOM 619 N N . LEU A 1 86 ? -5.559 -8.944 8.371 1.00 94.06 86 LEU A N 1
ATOM 620 C CA . LEU A 1 86 ? -5.634 -7.497 8.602 1.00 94.06 86 LEU A CA 1
ATOM 621 C C . LEU A 1 86 ? -6.844 -6.831 7.931 1.00 94.06 86 LEU A C 1
ATOM 623 O O . LEU A 1 86 ? -6.908 -5.604 7.920 1.00 94.06 86 LEU A O 1
ATOM 627 N N . ASP A 1 87 ? -7.786 -7.592 7.377 1.00 92.06 87 ASP A N 1
ATOM 628 C CA . ASP A 1 87 ? -8.895 -7.079 6.556 1.00 92.06 87 ASP A CA 1
ATOM 629 C C . ASP A 1 87 ? -9.779 -6.048 7.283 1.00 92.06 87 ASP A C 1
ATOM 631 O O . ASP A 1 87 ? -10.222 -5.070 6.679 1.00 92.06 87 ASP A O 1
ATOM 635 N N . ASP A 1 88 ? -9.942 -6.187 8.601 1.00 89.50 88 ASP A N 1
ATOM 636 C CA . ASP A 1 88 ? -10.696 -5.232 9.428 1.00 89.50 88 ASP A CA 1
ATOM 637 C C . ASP A 1 88 ? -9.978 -3.881 9.585 1.00 89.50 88 ASP A C 1
ATOM 639 O O . ASP A 1 88 ? -10.593 -2.839 9.829 1.00 89.50 88 ASP A O 1
ATOM 643 N N . ARG A 1 89 ? -8.648 -3.883 9.442 1.00 91.38 89 ARG A N 1
ATOM 644 C CA . ARG A 1 89 ? -7.779 -2.733 9.723 1.00 91.38 89 ARG A CA 1
ATOM 645 C C . ARG A 1 89 ? -7.126 -2.151 8.484 1.00 91.38 89 ARG A C 1
ATOM 647 O O . ARG A 1 89 ? -6.675 -1.014 8.546 1.00 91.38 89 ARG A O 1
ATOM 654 N N . VAL A 1 90 ? -7.048 -2.872 7.374 1.00 95.81 90 VAL A N 1
ATOM 655 C CA . VAL A 1 90 ? -6.362 -2.422 6.162 1.00 95.81 90 VAL A CA 1
ATOM 656 C C . VAL A 1 90 ? -7.238 -2.711 4.956 1.00 95.81 90 VAL A C 1
ATOM 658 O O . VAL A 1 90 ? -7.442 -3.856 4.577 1.00 95.81 90 VAL A O 1
ATOM 661 N N . HIS A 1 91 ? -7.718 -1.653 4.310 1.00 96.00 91 HIS A N 1
ATOM 662 C CA . HIS A 1 91 ? -8.467 -1.766 3.067 1.00 96.00 91 HIS A CA 1
ATOM 663 C C . HIS A 1 91 ? -7.598 -1.342 1.883 1.00 96.00 91 HIS A C 1
ATOM 665 O O . HIS A 1 91 ? -7.129 -0.204 1.838 1.00 96.00 91 HIS A O 1
ATOM 671 N N . VAL A 1 92 ? -7.398 -2.242 0.918 1.00 97.62 92 VAL A N 1
ATOM 672 C CA . VAL A 1 92 ? -6.570 -1.989 -0.270 1.00 97.62 92 VAL A CA 1
ATOM 673 C C . VAL A 1 92 ? -7.447 -1.849 -1.514 1.00 97.62 92 VAL A C 1
ATOM 675 O O . VAL A 1 92 ? -8.183 -2.771 -1.890 1.00 97.62 92 VAL A O 1
ATOM 678 N N . ARG A 1 93 ? -7.324 -0.711 -2.195 1.00 96.62 93 ARG A N 1
ATOM 679 C CA . ARG A 1 93 ? -8.092 -0.375 -3.398 1.00 96.62 93 ARG A CA 1
ATOM 680 C C . ARG A 1 93 ? -7.214 0.207 -4.498 1.00 96.62 93 ARG A C 1
ATOM 682 O O . ARG A 1 93 ? -6.113 0.687 -4.235 1.00 96.62 93 ARG A O 1
ATOM 689 N N . ASP A 1 94 ? -7.725 0.196 -5.718 1.00 95.19 94 ASP A N 1
ATOM 690 C CA . ASP A 1 94 ? -7.203 1.050 -6.779 1.00 95.19 94 ASP A CA 1
ATOM 691 C C . ASP A 1 94 ? -7.797 2.466 -6.687 1.00 95.19 94 ASP A C 1
ATOM 693 O O . ASP A 1 94 ? -8.805 2.714 -6.018 1.00 95.19 94 ASP A O 1
ATOM 697 N N . GLY A 1 95 ? -7.121 3.427 -7.310 1.00 93.00 95 GLY A N 1
ATOM 698 C CA . GLY A 1 95 ? -7.595 4.802 -7.421 1.00 93.00 95 GLY A CA 1
ATOM 699 C C . GLY A 1 95 ? -6.458 5.791 -7.640 1.00 93.00 95 GLY A C 1
ATOM 700 O O . GLY A 1 95 ? -5.287 5.435 -7.603 1.00 93.00 95 GLY A O 1
ATOM 701 N N . CYS A 1 96 ? -6.783 7.063 -7.866 1.00 89.44 96 CYS A N 1
ATOM 702 C CA . CYS A 1 96 ? -5.754 8.100 -7.939 1.00 89.44 96 CYS A CA 1
ATOM 703 C C . CYS A 1 96 ? -5.084 8.278 -6.571 1.00 89.44 96 CYS A C 1
ATOM 705 O O . CYS A 1 96 ? -5.766 8.649 -5.616 1.00 89.44 96 CYS A O 1
ATOM 707 N N . ALA A 1 97 ? -3.768 8.079 -6.498 1.00 83.19 97 ALA A N 1
ATOM 708 C CA . ALA A 1 97 ? -2.977 8.382 -5.304 1.00 83.19 97 ALA A CA 1
ATOM 709 C C . ALA A 1 97 ? -2.593 9.876 -5.200 1.00 83.19 97 ALA A C 1
ATOM 711 O O . ALA A 1 97 ? -2.117 10.315 -4.160 1.00 83.19 97 ALA A O 1
ATOM 712 N N . GLY A 1 98 ? -2.820 10.665 -6.261 1.00 76.81 98 GLY A N 1
ATOM 713 C CA . GLY A 1 98 ? -2.264 12.015 -6.397 1.00 76.81 98 GLY A CA 1
ATOM 714 C C . GLY A 1 98 ? -0.805 11.978 -6.870 1.00 76.81 98 GLY A C 1
ATOM 715 O O . GLY A 1 98 ? -0.142 10.950 -6.777 1.00 76.81 98 GLY A O 1
ATOM 716 N N . GLY A 1 99 ? -0.307 13.081 -7.438 1.00 73.19 99 GLY A N 1
ATOM 717 C CA . GLY A 1 99 ? 1.085 13.153 -7.913 1.00 73.19 99 GLY A CA 1
ATOM 718 C C . GLY A 1 99 ? 1.395 12.344 -9.184 1.00 73.19 99 GLY A C 1
ATOM 719 O O . GLY A 1 99 ? 2.560 12.062 -9.449 1.00 73.19 99 GLY A O 1
ATOM 720 N N . CYS A 1 100 ? 0.378 11.995 -9.980 1.00 78.06 100 CYS A N 1
ATOM 721 C CA . CYS A 1 100 ? 0.500 11.096 -11.132 1.00 78.06 100 CYS A CA 1
ATOM 722 C C . CYS A 1 100 ? 1.102 11.746 -12.384 1.00 78.06 100 CYS A C 1
ATOM 724 O O . CYS A 1 100 ? 0.406 11.941 -13.380 1.00 78.06 100 CYS A O 1
ATOM 726 N N . TRP A 1 101 ? 2.392 12.070 -12.333 1.00 74.56 101 TRP A N 1
ATOM 727 C CA . TRP A 1 101 ? 3.085 12.810 -13.394 1.00 74.56 101 TRP A CA 1
ATOM 728 C C . TRP A 1 101 ? 4.287 12.058 -13.995 1.00 74.56 101 TRP A C 1
ATOM 730 O O . TRP A 1 101 ? 4.999 12.622 -14.821 1.00 74.56 101 TRP A O 1
ATOM 740 N N . GLY A 1 102 ? 4.529 10.801 -13.604 1.00 70.25 102 GLY A N 1
ATOM 741 C CA . GLY A 1 102 ? 5.725 10.041 -13.989 1.00 70.25 102 GLY A CA 1
ATOM 742 C C . GLY A 1 102 ? 5.539 8.523 -13.971 1.00 70.25 102 GLY A C 1
ATOM 743 O O . GLY A 1 102 ? 4.421 8.021 -14.099 1.00 70.25 102 GLY A O 1
ATOM 744 N N . ALA A 1 103 ? 6.653 7.787 -13.894 1.00 73.94 103 ALA A N 1
ATOM 745 C CA . ALA A 1 103 ? 6.655 6.327 -13.954 1.00 73.94 103 ALA A CA 1
ATOM 746 C C . ALA A 1 103 ? 6.346 5.719 -12.578 1.00 73.94 103 ALA A C 1
ATOM 748 O O . ALA A 1 103 ? 7.143 5.830 -11.650 1.00 73.94 103 ALA A O 1
ATOM 749 N N . GLY A 1 104 ? 5.185 5.079 -12.468 1.00 69.75 104 GLY A N 1
ATOM 750 C CA . GLY A 1 104 ? 4.685 4.482 -11.230 1.00 69.75 104 GLY A CA 1
ATOM 751 C C . GLY A 1 104 ? 5.210 3.062 -10.991 1.00 69.75 104 GLY A C 1
ATOM 752 O O . GLY A 1 104 ? 6.180 2.637 -11.628 1.00 69.75 104 GLY A O 1
ATOM 753 N N . PRO A 1 105 ? 4.536 2.266 -10.137 1.00 86.81 105 PRO A N 1
ATOM 754 C CA . PRO A 1 105 ? 3.312 2.579 -9.389 1.00 86.81 105 PRO A CA 1
ATOM 755 C C . PRO A 1 105 ? 3.506 3.524 -8.197 1.00 86.81 105 PRO A C 1
ATOM 757 O O . PRO A 1 105 ? 4.509 3.452 -7.495 1.00 86.81 105 PRO A O 1
ATOM 760 N N . ASN A 1 106 ? 2.478 4.331 -7.921 1.00 90.62 106 ASN A N 1
ATOM 761 C CA . ASN A 1 106 ? 2.381 5.168 -6.724 1.00 90.62 106 ASN A CA 1
ATOM 762 C C . ASN A 1 106 ? 1.344 4.606 -5.747 1.00 90.62 106 ASN A C 1
ATOM 764 O O . ASN A 1 106 ? 0.309 4.070 -6.160 1.00 90.62 106 ASN A O 1
ATOM 768 N N . VAL A 1 107 ? 1.615 4.751 -4.449 1.00 92.94 107 VAL A N 1
ATOM 769 C CA . VAL A 1 107 ? 0.743 4.260 -3.371 1.00 92.94 107 VAL A CA 1
ATOM 770 C C . VAL A 1 107 ? 0.455 5.378 -2.375 1.00 92.94 107 VAL A C 1
ATOM 772 O O . VAL A 1 107 ? 1.375 5.934 -1.788 1.00 92.94 107 VAL A O 1
ATOM 775 N N . ASP A 1 108 ? -0.820 5.687 -2.160 1.00 94.12 108 ASP A N 1
ATOM 776 C CA . ASP A 1 108 ? -1.302 6.562 -1.085 1.00 94.12 108 ASP A CA 1
ATOM 777 C C . ASP A 1 108 ? -1.747 5.713 0.108 1.00 94.12 108 ASP A C 1
ATOM 779 O O . ASP A 1 108 ? -2.467 4.728 -0.057 1.00 94.12 108 ASP A O 1
ATOM 783 N N . VAL A 1 109 ? -1.342 6.100 1.311 1.00 95.56 109 VAL A N 1
ATOM 784 C CA . VAL A 1 109 ? -1.792 5.495 2.563 1.00 95.56 109 VAL A CA 1
ATOM 785 C C . VAL A 1 109 ? -2.461 6.572 3.391 1.00 95.56 109 VAL A C 1
ATOM 787 O O . VAL A 1 109 ? -1.807 7.512 3.836 1.00 95.56 109 VAL A O 1
ATOM 790 N N . ARG A 1 110 ? -3.757 6.404 3.650 1.00 95.00 110 ARG A N 1
ATOM 791 C CA . ARG A 1 110 ? -4.511 7.233 4.592 1.00 95.00 110 ARG A CA 1
ATOM 792 C C . ARG A 1 110 ? -4.788 6.476 5.875 1.00 95.00 110 ARG A C 1
ATOM 794 O O . ARG A 1 110 ? -5.184 5.312 5.844 1.00 95.00 110 ARG A O 1
ATOM 801 N N . VAL A 1 111 ? -4.588 7.159 6.993 1.00 93.38 111 VAL A N 1
ATOM 802 C CA . VAL A 1 111 ? -4.710 6.613 8.343 1.00 93.38 111 VAL A CA 1
ATOM 803 C C . VAL A 1 111 ? -5.942 7.211 9.005 1.00 93.38 111 VAL A C 1
ATOM 805 O O . VAL A 1 111 ? -6.072 8.428 9.079 1.00 93.38 111 VAL A O 1
ATOM 808 N N . TYR A 1 112 ? -6.814 6.360 9.524 1.00 91.06 112 TYR A N 1
ATOM 809 C CA . TYR A 1 112 ? -8.048 6.729 10.210 1.00 91.06 112 TYR A CA 1
ATOM 810 C C . TYR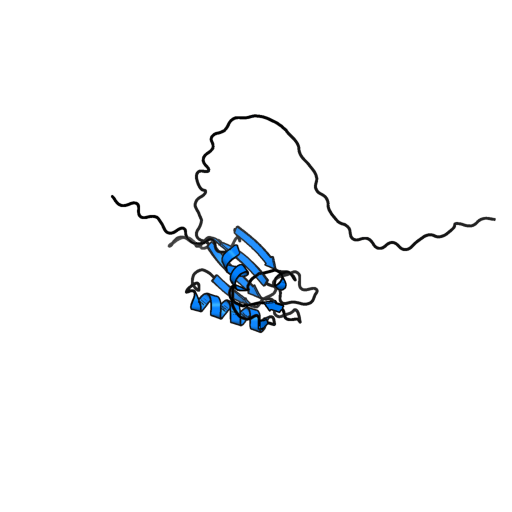 A 1 112 ? -8.067 6.140 11.619 1.00 91.06 112 TYR A C 1
ATOM 812 O O . TYR A 1 112 ? -7.439 5.107 11.876 1.00 91.06 112 TYR A O 1
ATOM 820 N N . ALA A 1 113 ? -8.814 6.774 12.519 1.00 87.75 113 ALA A N 1
ATOM 821 C CA . ALA A 1 113 ? -9.189 6.154 13.783 1.00 87.75 113 ALA A CA 1
ATOM 822 C C . ALA A 1 113 ? -10.156 4.989 13.518 1.00 87.75 113 ALA A C 1
ATOM 824 O O . ALA A 1 113 ? -11.056 5.094 12.681 1.00 87.75 113 ALA A O 1
ATOM 825 N N . VAL A 1 114 ? -9.992 3.877 14.229 1.00 83.62 114 VAL A N 1
ATOM 826 C CA . VAL A 1 114 ? -11.043 2.862 14.339 1.00 83.62 114 VAL A CA 1
ATOM 827 C C . VAL A 1 114 ? -12.142 3.451 15.216 1.00 83.62 114 VAL A C 1
ATOM 829 O O . VAL A 1 114 ? -11.871 3.909 16.325 1.00 83.62 114 VAL A O 1
ATOM 832 N N . ALA A 1 115 ? -13.371 3.460 14.704 1.00 76.00 115 ALA A N 1
ATOM 833 C CA . ALA A 1 115 ? -14.531 3.883 15.476 1.00 76.00 115 ALA A CA 1
ATOM 834 C C . ALA A 1 115 ? -14.719 2.945 16.670 1.00 76.00 115 ALA A C 1
ATOM 836 O O . ALA A 1 115 ? -14.635 1.723 16.507 1.00 76.00 115 ALA A O 1
ATOM 837 N N . THR A 1 116 ? -15.003 3.488 17.854 1.00 75.44 116 THR A N 1
ATOM 838 C CA . THR A 1 116 ? -15.455 2.621 18.941 1.00 75.44 116 THR A CA 1
ATOM 839 C C . THR A 1 116 ? -16.842 2.055 18.596 1.00 75.44 116 THR A C 1
ATOM 841 O O . THR A 1 116 ? -17.603 2.685 17.850 1.00 75.44 116 THR A O 1
ATOM 844 N N . PRO A 1 117 ? -17.194 0.846 19.067 1.00 72.56 117 PRO A N 1
ATOM 845 C CA . PRO A 1 117 ? -18.509 0.275 18.797 1.00 72.56 117 PRO A CA 1
ATOM 846 C C . PRO A 1 117 ? -19.631 1.214 19.265 1.00 72.56 117 PRO A C 1
ATOM 848 O O . PRO A 1 117 ? -19.730 1.523 20.448 1.00 72.56 117 PRO A O 1
ATOM 851 N N . GLY A 1 118 ? -20.480 1.655 18.333 1.00 73.44 118 GLY A N 1
ATOM 852 C CA . GLY A 1 118 ? -21.577 2.595 18.596 1.00 73.44 118 GLY A CA 1
ATOM 853 C C . GLY A 1 118 ? -21.272 4.056 18.246 1.00 73.44 118 GLY A C 1
ATOM 854 O O . GLY A 1 118 ? -22.205 4.849 18.131 1.00 73.44 118 GLY A O 1
ATOM 855 N N . GLU A 1 119 ? -20.010 4.412 17.996 1.00 76.81 119 GLU A N 1
ATOM 856 C CA . GLU A 1 119 ? -19.633 5.729 17.481 1.00 76.81 119 GLU A CA 1
ATOM 857 C C . GLU A 1 119 ? -19.613 5.751 15.949 1.00 76.81 119 GLU A C 1
ATOM 859 O O . GLU A 1 119 ? -19.289 4.767 15.275 1.00 76.81 119 GLU A O 1
ATOM 864 N N . ARG A 1 120 ? -19.948 6.907 15.368 1.00 75.12 120 ARG A N 1
ATOM 865 C CA . ARG A 1 120 ? -19.834 7.100 13.922 1.00 75.12 120 ARG A CA 1
ATOM 866 C C . ARG A 1 120 ? -18.357 7.194 13.553 1.00 75.12 120 ARG A C 1
ATOM 868 O O . ARG A 1 120 ? -17.627 7.977 14.151 1.00 75.12 120 ARG A O 1
ATOM 875 N N . ALA A 1 121 ? -17.937 6.431 12.545 1.00 75.75 121 ALA A N 1
ATOM 876 C CA . ALA A 1 121 ? -16.569 6.498 12.049 1.00 75.75 121 ALA A CA 1
ATOM 877 C C . ALA A 1 121 ? -16.203 7.924 11.628 1.00 75.75 121 ALA A C 1
ATOM 879 O O . ALA A 1 121 ? -16.933 8.562 10.864 1.00 75.75 121 ALA A O 1
ATOM 880 N N . ASP A 1 122 ? -15.066 8.405 12.125 1.00 76.31 122 ASP A N 1
ATOM 881 C CA . ASP A 1 122 ? -14.505 9.661 11.662 1.00 76.31 122 ASP A CA 1
ATOM 882 C C . ASP A 1 122 ? -13.977 9.479 10.232 1.00 76.31 122 ASP A C 1
ATOM 884 O O . ASP A 1 122 ? -13.235 8.543 9.920 1.00 76.31 122 ASP A O 1
ATOM 888 N N . HIS A 1 123 ? -14.402 10.373 9.346 1.00 82.88 123 HIS A N 1
ATOM 889 C CA . HIS A 1 123 ? -13.982 10.392 7.950 1.00 82.88 123 HIS A CA 1
ATOM 890 C C . HIS A 1 123 ? -12.755 11.283 7.725 1.00 82.88 123 HIS A C 1
ATOM 892 O O . HIS A 1 123 ? -12.225 11.320 6.611 1.00 82.88 123 HIS A O 1
ATOM 898 N N . VAL A 1 124 ? -12.292 11.990 8.758 1.00 88.31 124 VAL A N 1
ATOM 899 C CA . VAL A 1 124 ? -11.069 12.785 8.724 1.00 88.31 124 VAL A CA 1
ATOM 900 C C . VAL A 1 124 ? -9.866 11.862 8.910 1.00 88.31 124 VAL A C 1
ATOM 902 O O . VAL A 1 124 ? -9.783 11.077 9.854 1.00 88.31 124 VAL A O 1
ATOM 905 N N . ALA A 1 125 ? -8.921 11.933 7.973 1.00 88.81 125 ALA A N 1
ATOM 906 C CA . ALA A 1 125 ? -7.677 11.187 8.088 1.00 88.81 125 ALA A CA 1
ATOM 907 C C . ALA A 1 125 ? -6.807 11.802 9.194 1.00 88.81 125 ALA A C 1
ATOM 909 O O . ALA A 1 125 ? -6.535 13.001 9.184 1.00 88.81 125 ALA A O 1
ATOM 910 N N . LEU A 1 126 ? -6.327 10.964 10.110 1.00 89.25 126 LEU A N 1
ATOM 911 C CA . LEU A 1 126 ? -5.361 11.336 11.145 1.00 89.25 126 LEU A CA 1
ATOM 912 C C . LEU A 1 126 ? -3.983 11.646 10.548 1.00 89.25 126 LEU A C 1
ATOM 914 O O . LEU A 1 126 ? -3.229 12.443 11.096 1.00 89.25 126 LEU A O 1
ATOM 918 N N . ALA A 1 127 ? -3.635 10.960 9.457 1.00 90.81 127 ALA A N 1
ATOM 919 C CA . ALA A 1 127 ? -2.387 11.131 8.727 1.00 90.81 127 ALA A CA 1
ATOM 920 C C . ALA A 1 127 ? -2.520 10.598 7.294 1.00 90.81 127 ALA A C 1
ATOM 922 O O . ALA A 1 127 ? -3.394 9.773 7.000 1.00 90.81 127 ALA A O 1
ATOM 923 N N . TRP A 1 128 ? -1.610 11.021 6.419 1.00 93.25 128 TRP A N 1
ATOM 924 C CA . TRP A 1 128 ? -1.428 10.426 5.099 1.00 93.25 128 TRP A CA 1
ATOM 925 C C . TRP A 1 128 ? 0.055 10.340 4.727 1.00 93.25 128 TRP A C 1
ATOM 927 O O . TRP A 1 128 ? 0.870 11.143 5.183 1.00 93.25 128 TRP A O 1
ATOM 937 N N . LYS A 1 129 ? 0.401 9.373 3.876 1.00 92.06 129 LYS A N 1
ATOM 938 C CA . LYS A 1 129 ? 1.729 9.231 3.272 1.00 92.06 129 LYS A CA 1
ATOM 939 C C . LYS A 1 129 ? 1.577 8.728 1.844 1.00 92.06 129 LYS A C 1
ATOM 941 O O . LYS A 1 129 ? 0.948 7.698 1.617 1.00 92.06 129 LYS A O 1
ATOM 946 N N . THR A 1 130 ? 2.188 9.426 0.895 1.00 91.19 130 THR A N 1
ATOM 947 C CA . THR A 1 130 ? 2.186 9.017 -0.512 1.00 91.19 130 THR A CA 1
ATOM 948 C C . THR A 1 130 ? 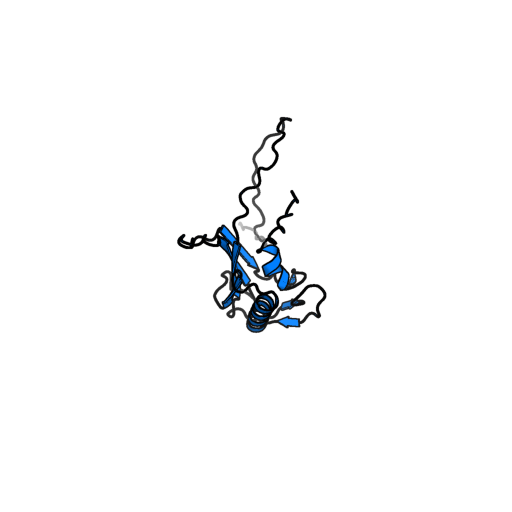3.590 8.585 -0.914 1.00 91.19 130 THR A C 1
ATOM 950 O O . THR A 1 130 ? 4.545 9.356 -0.836 1.00 91.19 130 THR A O 1
ATOM 953 N N . TYR A 1 131 ? 3.717 7.337 -1.345 1.00 89.12 131 TYR A N 1
ATOM 954 C CA . TYR A 1 131 ? 4.944 6.757 -1.868 1.00 89.12 131 TYR A CA 1
ATOM 955 C C . TYR A 1 131 ? 5.017 7.037 -3.369 1.00 89.12 131 TYR A C 1
ATOM 957 O O . TYR A 1 131 ? 4.668 6.187 -4.190 1.00 89.12 131 TYR A O 1
ATOM 965 N N . VAL A 1 132 ? 5.413 8.265 -3.708 1.00 85.69 132 VAL A N 1
ATOM 966 C CA . VAL A 1 132 ? 5.656 8.700 -5.088 1.00 85.69 132 VAL A CA 1
ATOM 967 C C . VAL A 1 132 ? 7.104 8.394 -5.445 1.00 85.69 132 VAL A C 1
ATOM 969 O O . VAL A 1 132 ? 8.013 8.941 -4.824 1.00 85.69 132 VAL A O 1
ATOM 972 N N . TYR A 1 133 ? 7.323 7.476 -6.388 1.00 79.75 133 TYR A N 1
ATOM 973 C CA . TYR A 1 133 ? 8.653 7.002 -6.826 1.00 79.75 133 TYR A CA 1
ATOM 974 C C . TYR A 1 133 ? 9.572 6.429 -5.724 1.00 79.75 133 TYR A C 1
ATOM 976 O O . TYR A 1 133 ? 10.707 6.052 -6.001 1.00 79.75 133 TYR A O 1
ATOM 984 N N . SER A 1 134 ? 9.093 6.317 -4.482 1.00 86.62 134 SER A N 1
ATOM 985 C CA . SER A 1 134 ? 9.858 5.848 -3.319 1.00 86.62 134 SER A CA 1
ATOM 986 C C . SER A 1 134 ? 9.564 4.399 -2.931 1.00 86.62 134 SER A C 1
ATOM 988 O O . SER A 1 134 ? 10.207 3.860 -2.039 1.00 86.62 134 SER A O 1
ATOM 990 N N . LEU A 1 135 ? 8.646 3.709 -3.618 1.00 88.00 135 LEU A N 1
ATOM 991 C CA . LEU A 1 135 ? 8.436 2.273 -3.389 1.00 88.00 135 LEU A CA 1
ATOM 992 C C . LEU A 1 135 ? 9.725 1.438 -3.527 1.00 88.00 135 LEU A C 1
ATOM 994 O O . LEU A 1 135 ? 9.939 0.583 -2.670 1.00 88.00 135 LEU A O 1
ATOM 998 N N . PRO A 1 136 ? 10.618 1.673 -4.515 1.00 87.75 136 PRO A N 1
ATOM 999 C CA . PRO A 1 136 ? 11.879 0.932 -4.615 1.00 87.75 136 PRO A CA 1
ATOM 1000 C C . PRO A 1 136 ? 12.834 1.127 -3.438 1.00 87.75 136 PRO A C 1
ATOM 1002 O O . PRO A 1 136 ? 13.742 0.320 -3.268 1.00 87.75 136 PRO A O 1
ATOM 1005 N N . THR A 1 137 ? 12.679 2.198 -2.651 1.00 90.81 137 THR A N 1
ATOM 1006 C CA . THR A 1 137 ? 13.555 2.455 -1.499 1.00 90.81 137 THR A CA 1
ATOM 1007 C C . THR A 1 137 ? 13.124 1.670 -0.263 1.00 90.81 137 THR A C 1
ATOM 1009 O O . THR A 1 137 ? 13.828 1.684 0.743 1.00 90.81 137 THR A O 1
ATOM 1012 N N . LEU A 1 138 ? 11.963 1.009 -0.307 1.00 93.62 138 LEU A N 1
ATOM 1013 C CA . LEU A 1 138 ? 11.492 0.146 0.769 1.00 93.62 138 LEU A CA 1
ATOM 1014 C C . LEU A 1 138 ? 12.238 -1.186 0.750 1.00 93.62 138 LEU A C 1
ATOM 1016 O O . LEU A 1 138 ? 12.522 -1.746 -0.308 1.00 93.62 138 LEU A O 1
ATOM 1020 N N . ALA A 1 139 ? 12.494 -1.740 1.936 1.00 94.44 139 ALA A N 1
ATOM 1021 C CA . ALA A 1 139 ? 13.072 -3.076 2.044 1.00 94.44 139 ALA A CA 1
ATOM 1022 C C .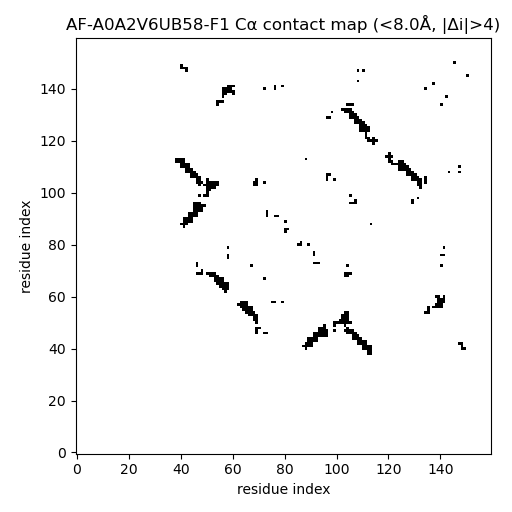 ALA A 1 139 ? 12.091 -4.156 1.557 1.00 94.44 139 ALA A C 1
ATOM 1024 O O . ALA A 1 139 ? 12.511 -5.218 1.096 1.00 94.44 139 ALA A O 1
ATOM 1025 N N . SER A 1 140 ? 10.786 -3.898 1.668 1.00 95.69 140 SER A N 1
ATOM 1026 C CA . SER A 1 140 ? 9.713 -4.754 1.175 1.00 95.69 140 SER A CA 1
ATOM 1027 C C . SER A 1 140 ? 8.401 -3.990 1.006 1.00 95.69 140 SER A C 1
ATOM 1029 O O . SER A 1 140 ? 8.166 -2.976 1.660 1.00 95.69 140 SER A O 1
ATOM 1031 N N . LEU A 1 141 ? 7.493 -4.517 0.183 1.00 95.69 141 LEU A N 1
ATOM 1032 C CA . LEU A 1 141 ? 6.154 -3.939 0.027 1.00 95.69 141 LEU A CA 1
ATOM 1033 C C . LEU A 1 141 ? 5.350 -3.955 1.343 1.00 95.69 141 LEU A C 1
ATOM 1035 O O . LEU A 1 141 ? 4.528 -3.073 1.576 1.00 95.69 141 LEU A O 1
ATOM 1039 N N . ALA A 1 142 ? 5.619 -4.920 2.225 1.00 96.00 142 ALA A N 1
ATOM 1040 C CA . ALA A 1 142 ? 5.044 -4.988 3.564 1.00 96.00 142 ALA A CA 1
ATOM 1041 C C . ALA A 1 142 ? 5.338 -3.756 4.434 1.00 96.00 142 ALA A C 1
ATOM 1043 O O . ALA A 1 142 ? 4.510 -3.415 5.281 1.00 96.00 142 ALA A O 1
ATOM 1044 N N . ASP A 1 143 ? 6.457 -3.059 4.200 1.00 95.19 143 ASP A N 1
ATOM 1045 C CA . ASP A 1 143 ? 6.811 -1.865 4.971 1.00 95.19 143 ASP A CA 1
ATOM 1046 C C . ASP A 1 143 ? 5.787 -0.728 4.751 1.00 95.19 143 ASP A C 1
ATOM 1048 O O . ASP A 1 143 ? 5.556 0.063 5.661 1.00 95.19 143 ASP A O 1
ATOM 1052 N N . VAL A 1 144 ? 5.051 -0.710 3.625 1.00 95.19 144 VAL A N 1
ATOM 1053 C CA . VAL A 1 144 ? 3.907 0.207 3.415 1.00 95.19 144 VAL A CA 1
ATOM 1054 C C . VAL A 1 144 ? 2.848 0.046 4.511 1.00 95.19 144 VAL A C 1
ATOM 1056 O O . VAL A 1 144 ? 2.262 1.029 4.961 1.00 95.19 144 VAL A O 1
ATOM 1059 N N . ILE A 1 145 ? 2.587 -1.184 4.960 1.00 94.56 145 ILE A N 1
ATOM 1060 C CA . ILE A 1 145 ? 1.624 -1.458 6.032 1.00 94.56 145 ILE A CA 1
ATOM 1061 C C . ILE A 1 145 ? 2.299 -1.276 7.390 1.00 94.56 145 ILE A C 1
ATOM 1063 O O . ILE A 1 145 ? 1.760 -0.580 8.246 1.00 94.56 145 ILE A O 1
ATOM 1067 N N . ASP A 1 146 ? 3.475 -1.874 7.584 1.00 92.75 146 ASP A N 1
ATOM 1068 C CA . ASP A 1 146 ? 4.129 -1.959 8.893 1.00 92.75 146 ASP A CA 1
ATOM 1069 C C . ASP A 1 146 ? 4.583 -0.582 9.424 1.00 92.75 146 ASP A C 1
ATOM 1071 O O . ASP A 1 146 ? 4.523 -0.342 10.630 1.00 92.75 146 ASP A O 1
ATOM 1075 N N . GLU A 1 147 ? 4.971 0.352 8.546 1.00 91.06 147 GLU A N 1
ATOM 1076 C CA . GLU A 1 147 ? 5.296 1.737 8.929 1.00 91.06 147 GLU A CA 1
ATOM 1077 C C . GLU A 1 147 ? 4.063 2.541 9.374 1.00 91.06 147 GLU A C 1
ATOM 1079 O O . GLU A 1 147 ? 4.176 3.458 10.189 1.00 91.06 147 GLU A O 1
ATOM 1084 N N . ASN A 1 148 ? 2.882 2.220 8.835 1.00 91.62 148 ASN A N 1
ATOM 1085 C CA . ASN A 1 148 ? 1.663 3.016 9.015 1.00 91.62 148 ASN A CA 1
ATOM 1086 C C . ASN A 1 148 ? 0.685 2.396 10.029 1.00 91.62 148 ASN A C 1
ATOM 1088 O O . ASN A 1 148 ? -0.127 3.110 10.630 1.00 91.62 148 ASN A O 1
ATOM 1092 N N . LEU A 1 149 ? 0.785 1.087 10.266 1.00 88.19 149 LEU A N 1
ATOM 1093 C CA . LEU A 1 149 ? 0.002 0.339 11.241 1.00 88.19 149 LEU A CA 1
ATOM 1094 C C . LEU A 1 149 ? 0.881 -0.004 12.458 1.00 88.19 149 LEU A C 1
ATOM 1096 O O . LEU A 1 149 ? 1.543 -1.043 12.467 1.00 88.19 149 LEU A O 1
ATOM 1100 N N . PRO A 1 150 ? 0.902 0.829 13.517 1.00 73.12 150 PRO A N 1
ATOM 1101 C CA . PRO A 1 150 ? 1.656 0.508 14.716 1.00 73.12 150 PRO A CA 1
ATOM 1102 C C . PRO A 1 150 ? 1.148 -0.820 15.280 1.00 73.12 150 PRO A C 1
ATOM 1104 O O . PRO A 1 150 ? -0.062 -1.038 15.419 1.00 73.12 150 PRO A O 1
ATOM 1107 N N . ARG A 1 151 ? 2.088 -1.717 15.598 1.00 61.19 151 ARG A N 1
ATOM 1108 C CA . ARG A 1 151 ? 1.768 -2.996 16.235 1.00 61.19 151 ARG A CA 1
ATOM 1109 C C . ARG A 1 151 ? 1.005 -2.705 17.521 1.00 61.19 151 ARG A C 1
ATOM 1111 O O . ARG A 1 151 ? 1.474 -1.921 18.349 1.00 61.19 151 ARG A O 1
ATOM 1118 N N . ALA A 1 152 ? -0.157 -3.336 17.687 1.00 53.00 152 ALA A N 1
ATOM 1119 C CA . ALA A 1 152 ? -0.844 -3.329 18.968 1.00 53.00 152 ALA A CA 1
ATOM 1120 C C . ALA A 1 152 ? 0.152 -3.873 19.995 1.00 53.00 152 ALA A C 1
ATOM 1122 O O . ALA A 1 152 ? 0.639 -5.001 19.873 1.00 53.00 152 ALA A O 1
ATOM 1123 N N . ARG A 1 153 ? 0.553 -3.037 20.953 1.00 46.84 153 ARG A N 1
ATOM 1124 C CA . ARG A 1 153 ? 1.432 -3.476 22.028 1.00 46.84 153 ARG A CA 1
ATOM 1125 C C . ARG A 1 153 ? 0.662 -4.566 22.757 1.00 46.84 153 ARG A C 1
ATOM 1127 O O . ARG A 1 153 ? -0.376 -4.267 23.338 1.00 46.84 153 ARG A O 1
ATOM 1134 N N . ALA A 1 154 ? 1.153 -5.807 22.699 1.00 41.44 154 ALA A N 1
ATOM 1135 C CA . ALA A 1 154 ? 0.617 -6.897 23.497 1.00 41.44 154 ALA A CA 1
ATOM 1136 C C . ALA A 1 154 ? 0.478 -6.372 24.925 1.00 41.44 154 ALA A C 1
ATOM 1138 O O . ALA A 1 154 ? 1.470 -5.986 25.557 1.00 41.44 154 ALA A O 1
ATOM 1139 N N . THR A 1 155 ? -0.760 -6.254 25.395 1.00 42.38 155 THR A N 1
ATOM 1140 C CA . THR A 1 155 ? -1.043 -5.893 26.773 1.00 42.38 155 THR A CA 1
ATOM 1141 C C . THR A 1 155 ? -0.319 -6.929 27.617 1.00 42.38 155 THR A C 1
ATOM 1143 O O . THR A 1 155 ? -0.726 -8.091 27.653 1.00 42.38 155 THR A O 1
ATOM 1146 N N . ARG A 1 156 ? 0.799 -6.551 28.253 1.00 41.12 156 ARG A N 1
ATOM 1147 C CA . ARG A 1 156 ? 1.373 -7.360 29.327 1.00 41.12 156 ARG A CA 1
ATOM 1148 C C . ARG A 1 156 ? 0.275 -7.445 30.372 1.00 41.12 156 ARG A C 1
ATOM 1150 O O . ARG A 1 156 ? 0.079 -6.500 31.132 1.00 41.12 156 ARG A O 1
ATOM 1157 N N . ARG A 1 157 ? -0.454 -8.559 30.374 1.00 47.88 157 ARG A N 1
ATOM 1158 C CA . ARG A 1 157 ? -1.316 -8.968 31.473 1.00 47.88 157 ARG A CA 1
ATOM 1159 C C . ARG A 1 157 ? -0.365 -9.188 32.643 1.00 47.88 157 ARG A C 1
ATOM 1161 O O . ARG A 1 157 ? 0.223 -10.257 32.778 1.00 47.88 157 ARG A O 1
ATOM 1168 N N . ARG A 1 158 ? -0.081 -8.126 33.401 1.00 41.91 158 ARG A N 1
ATOM 1169 C CA . ARG A 1 158 ? 0.696 -8.250 34.628 1.00 41.91 158 ARG A CA 1
ATOM 1170 C C . ARG A 1 158 ? -0.220 -9.000 35.583 1.00 41.91 158 ARG A C 1
ATOM 1172 O O . ARG A 1 158 ? -1.294 -8.510 35.920 1.00 41.91 158 ARG A O 1
ATOM 1179 N N . GLY A 1 159 ? 0.161 -10.249 35.831 1.00 46.41 159 GLY A N 1
ATOM 1180 C CA . GLY A 1 159 ? -0.516 -11.157 36.737 1.00 46.41 159 GLY A CA 1
ATOM 1181 C C . GLY A 1 159 ? -0.729 -10.502 38.094 1.00 46.41 159 GLY A C 1
ATOM 1182 O O . GLY A 1 159 ? 0.066 -9.664 38.523 1.00 46.41 159 GLY A O 1
ATOM 1183 N N . ARG A 1 160 ? -1.867 -10.877 38.660 1.00 45.78 160 ARG A N 1
ATOM 1184 C CA . ARG A 1 160 ? -2.341 -10.580 40.002 1.00 45.78 160 ARG A CA 1
ATOM 1185 C C . ARG A 1 160 ? -1.363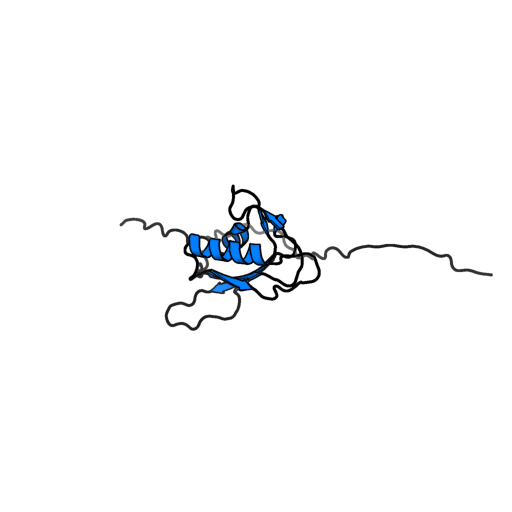 -11.083 41.057 1.00 45.78 160 ARG A C 1
ATOM 1187 O O . ARG A 1 160 ? -0.712 -12.115 40.777 1.00 45.78 160 ARG A O 1
#

Solvent-accessible surface area (backbone atoms only — not comparable to full-atom values): 10188 Å² total; per-residue (Å²): 140,86,86,82,83,86,88,76,95,76,90,78,84,89,75,86,85,88,82,92,86,89,86,87,89,79,92,84,78,96,66,79,78,75,71,70,82,80,70,53,66,27,39,43,38,25,29,15,70,86,28,63,47,59,38,66,40,10,60,41,77,94,49,72,67,41,82,28,33,27,67,48,48,47,50,51,52,47,54,49,31,58,76,68,70,30,63,93,36,44,45,74,44,76,42,87,43,69,86,88,80,60,66,22,36,30,38,21,37,37,31,25,59,54,51,56,94,92,52,78,65,62,86,63,63,80,46,74,50,67,35,69,76,43,59,65,77,42,81,15,59,47,50,69,50,57,77,74,47,77,74,79,72,76,76,78,78,75,75,130